Protein AF-A0ABD7CFL5-F1 (afdb_monomer)

Organism: Clostridium botulinum (NCBI:txid1491)

Secondary structure (DSSP, 8-state):
----EEEEEEES-GGGHHHHHHHHHHTTEEEEEEEEETTTTEEEEEEEE---EEE-HHHHTT-TTSEEEEE-SSSS-EEEEE---TTSPPEETTT-PBPPHHHHHHPEEEEPP-

Sequence (114 aa):
MLKKQIVEMVFDEAEEWQEIKEQYERLGYKIIDWNIDYNKKEFYFKSILTEDKKVSFEEAIQAYGKEVYCIWNDGESKTEYRIESPLHGIRDVEFKKDITPEEILNGEWYIKEE

Nearest PDB structures (foldseek):
  8uce-assembly1_B-2  TM=5.663E-01  e=1.607E+00  Palaeococcus pacificus DY20341
  8jkb-assembly1_E  TM=6.371E-01  e=2.806E+00  Mus musculus
  8vft-assembly1_v  TM=7.408E-01  e=8.094E+00  Oryctolagus cuniculus
  2dch-assembly1_X  TM=4.575E-01  e=4.635E+00  Thermoproteus

Structure (mmCIF, N/CA/C/O backbone):
data_AF-A0ABD7CFL5-F1
#
_entry.id   AF-A0ABD7CFL5-F1
#
loop_
_atom_site.group_PDB
_atom_site.id
_atom_site.type_symbol
_atom_site.label_atom_id
_atom_site.label_alt_id
_atom_site.label_comp_id
_atom_site.label_asym_id
_atom_site.label_entity_id
_atom_site.label_seq_id
_atom_site.pdbx_PDB_ins_code
_atom_site.Cartn_x
_atom_site.Cartn_y
_atom_site.Cartn_z
_atom_site.occupancy
_atom_site.B_iso_or_equiv
_atom_site.auth_seq_id
_atom_site.auth_comp_id
_atom_site.auth_asym_id
_atom_site.auth_atom_id
_atom_site.pdbx_PDB_model_num
ATOM 1 N N . MET A 1 1 ? -2.752 -13.863 -6.851 1.00 38.62 1 MET A N 1
ATOM 2 C CA . MET A 1 1 ? -4.090 -13.701 -6.243 1.00 38.62 1 MET A CA 1
ATOM 3 C C . MET A 1 1 ? -3.964 -12.621 -5.190 1.00 38.62 1 MET A C 1
ATOM 5 O O . MET A 1 1 ? -3.166 -12.805 -4.283 1.00 38.62 1 MET A O 1
ATOM 9 N N . LEU A 1 2 ? -4.680 -11.509 -5.353 1.00 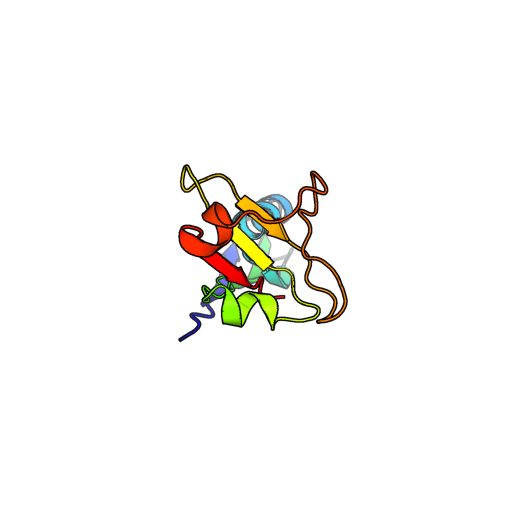49.94 2 LEU A N 1
ATOM 10 C CA . LEU A 1 2 ? -4.793 -10.456 -4.341 1.00 49.94 2 LEU A CA 1
ATOM 11 C C . LEU A 1 2 ? -5.413 -11.060 -3.074 1.00 49.94 2 LEU A C 1
ATOM 13 O O . LEU A 1 2 ? -6.461 -11.706 -3.165 1.00 49.94 2 LEU A O 1
ATOM 17 N N . LYS A 1 3 ? -4.787 -10.880 -1.910 1.00 58.03 3 LYS A N 1
ATOM 18 C CA . LYS A 1 3 ? -5.395 -11.251 -0.630 1.00 58.03 3 LYS A CA 1
ATOM 19 C C . LYS A 1 3 ? -6.074 -10.019 -0.050 1.00 58.03 3 LYS A C 1
ATOM 21 O O . LYS A 1 3 ? -5.480 -9.246 0.682 1.00 58.03 3 LYS A O 1
ATOM 26 N N . LYS A 1 4 ? -7.345 -9.833 -0.399 1.00 69.56 4 LYS A N 1
ATOM 27 C CA . LYS A 1 4 ? -8.208 -8.887 0.309 1.00 69.56 4 LYS A CA 1
ATOM 28 C C . LYS A 1 4 ? -8.536 -9.484 1.674 1.00 69.56 4 LYS A C 1
ATOM 30 O O . LYS A 1 4 ? -9.233 -10.499 1.733 1.00 69.56 4 LYS A O 1
ATOM 35 N N . GLN A 1 5 ? -8.053 -8.867 2.746 1.00 76.38 5 GLN A N 1
ATOM 36 C CA . GLN A 1 5 ? -8.434 -9.253 4.101 1.00 76.38 5 GLN A CA 1
ATOM 37 C C . GLN A 1 5 ? -9.520 -8.303 4.600 1.00 76.38 5 GLN A C 1
ATOM 39 O O . GLN A 1 5 ? -9.343 -7.089 4.590 1.00 76.38 5 GLN A O 1
ATOM 44 N N . ILE A 1 6 ? -10.658 -8.864 5.006 1.00 81.25 6 ILE A N 1
ATOM 45 C CA . ILE A 1 6 ? -11.717 -8.130 5.701 1.00 81.25 6 ILE A CA 1
ATOM 46 C C . ILE A 1 6 ? -11.611 -8.495 7.174 1.00 81.25 6 ILE A C 1
ATOM 48 O O . ILE A 1 6 ? -11.567 -9.680 7.510 1.00 81.25 6 ILE A O 1
ATOM 52 N N . VAL A 1 7 ? -11.566 -7.482 8.029 1.00 81.81 7 VAL A N 1
ATOM 53 C CA . VAL A 1 7 ? -11.523 -7.640 9.481 1.00 81.81 7 VAL A CA 1
ATOM 54 C C . VAL A 1 7 ? -12.766 -6.985 10.071 1.00 81.81 7 VAL A C 1
ATOM 56 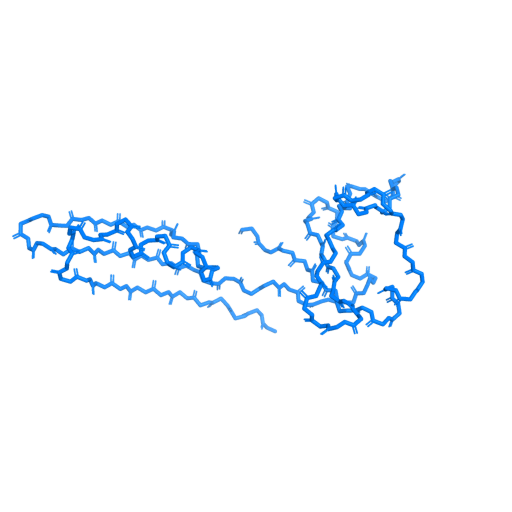O O . VAL A 1 7 ? -13.104 -5.860 9.714 1.00 81.81 7 VAL A O 1
ATOM 59 N N . GLU A 1 8 ? -13.458 -7.711 10.943 1.00 87.75 8 GLU A N 1
ATOM 60 C CA . GLU A 1 8 ? -14.595 -7.226 11.730 1.00 87.75 8 GLU A CA 1
ATOM 61 C C . GLU A 1 8 ? -14.242 -7.399 13.205 1.00 87.75 8 GLU A C 1
ATOM 63 O O . GLU A 1 8 ? -13.801 -8.477 13.611 1.00 87.75 8 GLU A O 1
ATOM 68 N N . MET A 1 9 ? -14.378 -6.332 13.991 1.00 84.88 9 MET A N 1
ATOM 69 C CA . MET A 1 9 ? -13.943 -6.302 15.387 1.00 84.88 9 MET A CA 1
ATOM 70 C C . MET A 1 9 ? -14.933 -5.558 16.278 1.00 84.88 9 MET A C 1
ATOM 72 O O . MET A 1 9 ? -15.621 -4.638 15.830 1.00 84.88 9 MET A O 1
ATOM 76 N N . VAL A 1 10 ? -14.964 -5.973 17.546 1.00 85.94 10 VAL A N 1
ATOM 77 C CA . VAL A 1 10 ? -15.753 -5.381 18.630 1.00 85.94 10 VAL A CA 1
ATOM 78 C C . VAL A 1 10 ? -14.817 -5.123 19.804 1.00 85.94 10 VAL A C 1
ATOM 80 O O . VAL A 1 10 ? -14.049 -6.013 20.171 1.00 85.94 10 VAL A O 1
ATOM 83 N N . PHE A 1 11 ? -14.874 -3.923 20.369 1.00 82.25 11 PHE A N 1
ATOM 84 C CA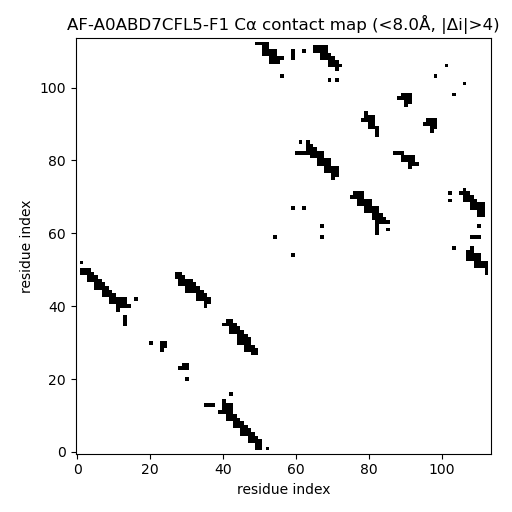 . PHE A 1 11 ? -14.079 -3.501 21.521 1.00 82.25 11 PHE A CA 1
ATOM 85 C C . PHE A 1 11 ? -15.013 -3.026 22.625 1.00 82.25 11 PHE A C 1
ATOM 87 O O . PHE A 1 11 ? -15.904 -2.227 22.350 1.00 82.25 11 PHE A O 1
ATOM 94 N N . ASP A 1 12 ? -14.761 -3.439 23.865 1.00 82.06 12 ASP A N 1
ATOM 95 C CA . ASP A 1 12 ? -15.567 -3.065 25.041 1.00 82.06 12 ASP A CA 1
ATOM 96 C C . ASP A 1 12 ? -15.164 -1.692 25.636 1.00 82.06 12 ASP A C 1
ATOM 98 O O . ASP A 1 12 ? -15.505 -1.354 26.771 1.00 82.06 12 ASP A O 1
ATOM 102 N N . GLU A 1 13 ? -14.423 -0.888 24.866 1.00 78.50 13 GLU A N 1
ATOM 103 C CA . GLU A 1 13 ? -13.825 0.391 25.267 1.00 78.50 13 GLU A CA 1
ATOM 104 C C . GLU A 1 13 ? -14.170 1.494 24.254 1.00 78.50 13 GLU A C 1
ATOM 106 O O . GLU A 1 13 ? -13.312 2.104 23.618 1.00 78.50 13 GLU A O 1
ATOM 111 N N . ALA A 1 14 ? -15.467 1.778 24.098 1.00 74.31 14 ALA A N 1
ATOM 112 C CA . ALA A 1 14 ? -15.957 2.812 23.182 1.00 74.31 14 ALA A CA 1
ATOM 113 C C . ALA A 1 14 ? -15.372 4.216 23.414 1.00 74.31 14 ALA A C 1
ATOM 115 O O . ALA A 1 14 ? -15.513 5.065 22.544 1.00 74.31 14 ALA A O 1
ATOM 116 N N . GLU A 1 15 ? -14.754 4.495 24.562 1.00 78.50 15 GLU A N 1
ATOM 117 C CA . GLU A 1 15 ? -14.128 5.791 24.854 1.00 78.50 15 GLU A CA 1
ATOM 118 C C . GLU A 1 15 ? -12.782 5.967 24.113 1.00 78.50 15 GLU A C 1
ATOM 120 O O . GLU A 1 15 ? -12.416 7.097 23.795 1.00 78.50 15 GLU A O 1
ATOM 125 N N . GLU A 1 16 ? -12.113 4.872 23.723 1.00 85.00 16 GLU A N 1
ATOM 126 C CA . GLU A 1 16 ? -10.812 4.867 23.022 1.00 85.00 16 GLU A CA 1
ATOM 127 C C . GLU A 1 16 ? -10.938 4.631 21.503 1.00 85.00 16 GLU A C 1
ATOM 129 O O . GLU A 1 16 ? -9.947 4.456 20.792 1.00 85.00 16 GLU A O 1
ATOM 134 N N . TRP A 1 17 ? -12.164 4.655 20.964 1.00 85.31 17 TRP A N 1
ATOM 135 C CA . TRP A 1 17 ? -12.440 4.297 19.566 1.00 85.31 17 TRP A CA 1
ATOM 136 C C . TRP A 1 17 ? -11.610 5.091 18.544 1.00 85.31 17 TRP A C 1
ATOM 138 O O . TRP A 1 17 ? -11.268 4.561 17.487 1.00 85.31 17 TRP A O 1
ATOM 148 N N . GLN A 1 18 ? -11.278 6.352 18.848 1.00 88.31 18 GLN A N 1
ATOM 149 C CA . GLN A 1 18 ? -10.469 7.213 17.979 1.00 88.31 18 GLN A CA 1
ATOM 150 C C . GLN A 1 18 ? -9.033 6.700 17.874 1.00 88.31 18 GLN A C 1
ATOM 152 O O . GLN A 1 18 ? -8.524 6.553 16.765 1.00 88.31 18 GLN A O 1
ATOM 157 N N . GLU A 1 19 ? -8.411 6.365 19.006 1.00 90.12 19 GLU A N 1
ATOM 158 C CA . GLU A 1 19 ? -7.047 5.834 19.032 1.00 90.12 19 GLU A CA 1
ATOM 159 C C . GLU A 1 19 ? -6.979 4.470 18.344 1.00 90.12 19 GLU A C 1
ATOM 161 O O . GLU A 1 19 ? -6.086 4.237 17.529 1.00 90.12 19 GLU A O 1
ATOM 166 N N . ILE A 1 20 ? -7.963 3.599 18.593 1.00 86.31 20 ILE A N 1
ATOM 167 C CA . ILE A 1 20 ? -8.070 2.293 17.928 1.00 86.31 20 ILE A CA 1
ATOM 168 C C . ILE A 1 20 ? -8.173 2.484 16.412 1.00 86.31 20 ILE A C 1
ATOM 170 O O . ILE A 1 20 ? -7.438 1.855 15.650 1.00 86.31 20 ILE A O 1
ATOM 174 N N . LYS A 1 21 ? -9.049 3.383 15.954 1.00 85.56 21 LYS A N 1
ATOM 175 C CA . LYS A 1 21 ? -9.230 3.655 14.527 1.00 85.56 21 LYS A CA 1
ATOM 176 C C . LYS A 1 21 ? -7.938 4.159 13.878 1.00 85.56 21 LYS A C 1
ATOM 178 O O . LYS A 1 21 ? -7.521 3.622 12.852 1.00 85.56 21 LYS A O 1
ATOM 183 N N . GLU A 1 22 ? -7.283 5.137 14.500 1.00 87.00 22 GLU A N 1
ATOM 184 C CA . GLU A 1 22 ? -6.020 5.690 14.010 1.00 87.00 22 GLU A CA 1
ATOM 185 C C . GLU A 1 22 ? -4.909 4.638 13.946 1.00 87.00 22 GLU A C 1
ATOM 187 O O . GLU A 1 22 ? -4.134 4.619 12.990 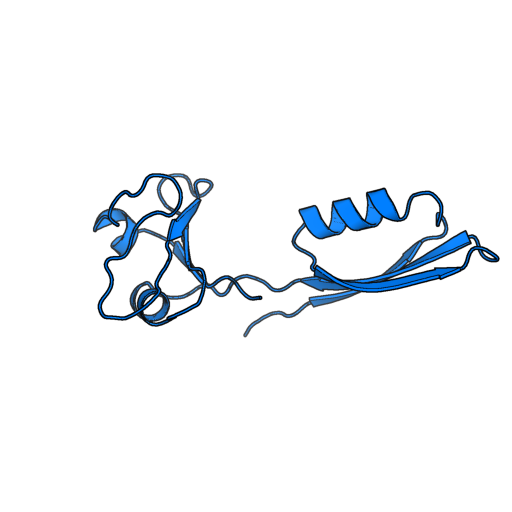1.00 87.00 22 GLU A O 1
ATOM 192 N N . GLN A 1 23 ? -4.817 3.747 14.937 1.00 86.50 23 GLN A N 1
ATOM 193 C CA . GLN A 1 23 ? -3.830 2.667 14.926 1.00 86.50 23 GLN A CA 1
ATOM 194 C C . GLN A 1 23 ? -4.026 1.733 13.726 1.00 86.50 23 GLN A C 1
ATOM 196 O O . GLN A 1 23 ? -3.053 1.405 13.048 1.00 86.50 23 GLN A O 1
ATOM 201 N N . TYR A 1 24 ? -5.264 1.337 13.420 1.00 85.69 24 TYR A N 1
ATOM 202 C CA . TYR A 1 24 ? -5.545 0.470 12.270 1.00 85.69 24 TYR A CA 1
ATOM 203 C C . TYR A 1 24 ? -5.271 1.164 10.933 1.00 85.69 24 TYR A C 1
ATOM 205 O O . TYR A 1 24 ? -4.673 0.554 10.045 1.00 85.69 24 TYR A O 1
ATOM 213 N N . GLU A 1 25 ? -5.627 2.441 10.801 1.00 83.19 25 GLU A N 1
ATOM 214 C CA . GLU A 1 25 ? -5.301 3.229 9.607 1.00 83.19 25 GLU A CA 1
ATOM 215 C C . GLU A 1 25 ? -3.779 3.362 9.417 1.00 83.19 25 GLU A C 1
ATOM 217 O O . GLU A 1 25 ? -3.285 3.194 8.301 1.00 83.19 25 GLU A O 1
ATOM 222 N N . ARG A 1 26 ? -3.003 3.534 10.500 1.00 79.62 26 ARG A N 1
ATOM 223 C CA . ARG A 1 26 ? -1.524 3.511 10.454 1.00 79.62 26 ARG A CA 1
ATOM 224 C C . ARG A 1 26 ? -0.950 2.154 10.036 1.00 79.62 26 ARG A C 1
ATOM 226 O O . ARG A 1 26 ? 0.132 2.113 9.459 1.00 79.62 26 ARG A O 1
ATOM 233 N N . LEU A 1 27 ? -1.658 1.058 10.307 1.00 81.19 27 LEU A N 1
ATOM 234 C CA . LEU A 1 27 ? -1.297 -0.292 9.860 1.00 81.19 27 LEU A CA 1
ATOM 235 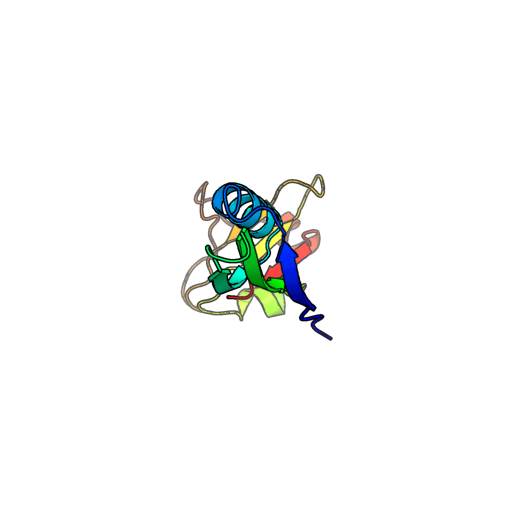C C . LEU A 1 27 ? -1.722 -0.581 8.406 1.00 81.19 27 LEU A C 1
ATOM 237 O O . LEU A 1 27 ? -1.542 -1.702 7.934 1.00 81.19 27 LEU A O 1
ATOM 241 N N . GLY A 1 28 ? -2.284 0.404 7.696 1.00 77.56 28 GLY A N 1
ATOM 242 C CA . GLY A 1 28 ? -2.720 0.274 6.303 1.00 77.56 28 GLY A CA 1
ATOM 243 C C . GLY A 1 28 ? -4.137 -0.278 6.134 1.00 77.56 28 GLY A C 1
ATOM 244 O O . GLY A 1 28 ? -4.568 -0.530 5.010 1.00 77.56 28 GLY A O 1
ATOM 245 N N . TYR A 1 29 ? -4.888 -0.462 7.223 1.00 85.25 29 TYR A N 1
ATOM 246 C CA . TYR A 1 29 ? -6.287 -0.863 7.129 1.00 85.25 29 TYR A CA 1
ATOM 247 C C . TYR A 1 29 ? -7.158 0.344 6.798 1.00 85.25 29 TYR A C 1
ATOM 249 O O . TYR A 1 29 ? -7.192 1.331 7.528 1.00 85.25 29 TYR A O 1
ATOM 257 N N . LYS A 1 30 ? -7.961 0.230 5.746 1.00 85.38 30 LYS A N 1
ATOM 258 C CA . LYS A 1 30 ? -8.999 1.207 5.431 1.00 85.38 30 LYS A CA 1
ATOM 259 C C . LYS A 1 30 ? -10.280 0.837 6.173 1.00 85.38 30 LYS A C 1
ATOM 261 O O . LYS A 1 30 ? -10.842 -0.238 5.960 1.00 85.38 30 LYS A O 1
ATOM 266 N N . ILE A 1 31 ? -10.755 1.717 7.050 1.00 87.50 31 ILE A N 1
ATOM 267 C CA . ILE A 1 31 ? -12.026 1.530 7.760 1.00 87.50 31 ILE A CA 1
ATOM 268 C C . ILE A 1 31 ? -13.176 1.811 6.790 1.00 87.50 31 ILE A C 1
ATOM 270 O O . ILE A 1 31 ? -13.249 2.894 6.211 1.00 87.50 31 ILE A O 1
ATOM 274 N N . ILE A 1 32 ? -14.064 0.836 6.593 1.00 90.25 32 ILE A N 1
ATOM 275 C CA . ILE A 1 32 ? -15.166 0.926 5.618 1.00 90.25 32 ILE A CA 1
ATOM 276 C C . ILE A 1 32 ? -16.543 1.035 6.269 1.00 90.25 32 ILE A C 1
ATOM 278 O O . ILE A 1 32 ? -17.475 1.500 5.621 1.00 90.25 32 ILE A O 1
ATOM 282 N N . ASP A 1 33 ? -16.669 0.619 7.526 1.00 91.75 33 ASP A N 1
ATOM 283 C CA . ASP A 1 33 ? -17.879 0.779 8.328 1.00 91.75 33 ASP A CA 1
ATOM 284 C C . ASP A 1 33 ? -17.504 0.804 9.812 1.00 91.75 33 ASP A C 1
ATOM 286 O O . ASP A 1 33 ? -16.523 0.168 10.212 1.00 91.75 33 ASP A O 1
ATOM 290 N N . TRP A 1 34 ? -18.247 1.552 10.621 1.00 91.50 34 TRP A N 1
ATOM 291 C CA . TRP A 1 34 ? -18.038 1.614 12.066 1.00 91.50 34 TRP A CA 1
ATOM 292 C C . TRP A 1 34 ? -19.269 2.152 12.800 1.00 91.50 34 TRP A C 1
ATOM 294 O O . TRP A 1 34 ? -20.054 2.928 12.256 1.00 91.50 34 TRP A O 1
ATOM 304 N N . ASN A 1 35 ? -19.426 1.746 14.059 1.00 91.69 35 ASN A N 1
ATOM 305 C CA . ASN A 1 35 ? -20.515 2.176 14.930 1.00 91.69 35 ASN A CA 1
ATOM 306 C C . ASN A 1 35 ? -20.088 2.145 16.406 1.00 91.69 35 ASN A C 1
ATOM 308 O O . ASN A 1 35 ? -19.240 1.345 16.794 1.00 91.69 35 ASN A O 1
ATOM 312 N N . ILE A 1 36 ? -20.710 2.983 17.234 1.00 89.94 36 ILE A N 1
ATOM 313 C CA . ILE A 1 36 ? -20.502 3.028 18.684 1.00 89.94 36 ILE A CA 1
ATOM 314 C C . ILE A 1 36 ? -21.844 2.795 19.384 1.00 89.94 36 ILE A C 1
ATOM 316 O O . ILE A 1 36 ? -22.793 3.560 19.195 1.00 89.94 36 ILE A O 1
ATOM 320 N N . ASP A 1 37 ? -21.921 1.771 20.231 1.00 89.19 37 ASP A N 1
ATOM 321 C CA . ASP A 1 37 ? -23.038 1.562 21.153 1.00 89.19 37 ASP A CA 1
ATOM 322 C C . ASP A 1 37 ? -22.660 2.098 22.538 1.00 89.19 37 ASP A C 1
ATOM 324 O O . ASP A 1 37 ? -22.049 1.407 23.352 1.00 89.19 37 ASP A O 1
ATOM 328 N N . TYR A 1 38 ? -23.052 3.338 22.832 1.00 84.12 38 TYR A N 1
ATOM 329 C CA . TYR A 1 38 ? -22.780 3.965 24.130 1.00 84.12 38 TYR A CA 1
ATOM 330 C C . TYR A 1 38 ? -23.515 3.308 25.308 1.00 84.12 38 TYR A C 1
ATOM 332 O O . TYR A 1 38 ? -23.070 3.458 26.445 1.00 84.12 38 TYR A O 1
ATOM 340 N N . ASN A 1 39 ? -24.613 2.578 25.072 1.00 88.31 39 ASN A N 1
ATOM 341 C CA . ASN A 1 39 ? -25.313 1.879 26.155 1.00 88.31 39 ASN A CA 1
ATOM 342 C C . ASN A 1 39 ? -24.515 0.662 26.621 1.00 88.31 39 ASN A C 1
ATOM 344 O O . ASN A 1 39 ? -24.492 0.359 27.813 1.00 88.31 39 ASN A O 1
ATOM 348 N N . LYS A 1 40 ? -23.866 -0.025 25.679 1.00 88.12 40 LYS A N 1
ATOM 349 C CA . LYS A 1 40 ? -22.997 -1.174 25.957 1.00 88.12 40 LYS A CA 1
ATOM 350 C C . LYS A 1 40 ? -21.530 -0.801 26.137 1.00 88.12 40 LYS A C 1
ATOM 352 O O . LYS A 1 40 ? -20.763 -1.629 26.603 1.00 88.12 40 LYS A O 1
ATOM 357 N N . LYS A 1 41 ? -21.168 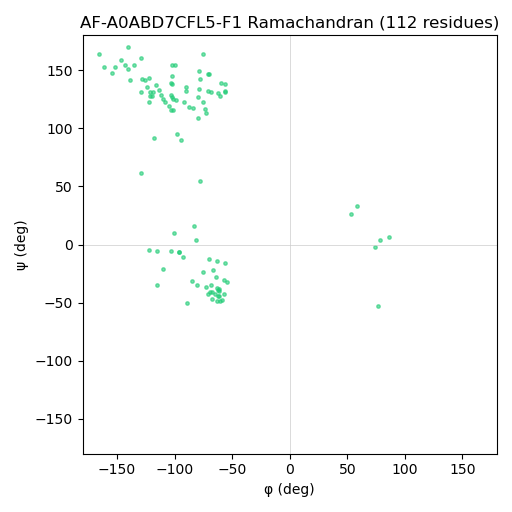0.444 25.812 1.00 87.62 41 LYS A N 1
ATOM 358 C CA . LYS A 1 41 ? -19.787 0.932 25.709 1.00 87.62 41 LYS A CA 1
ATOM 359 C C . LYS A 1 41 ? -18.950 0.154 24.691 1.00 87.62 41 LYS A C 1
ATOM 361 O O . LYS A 1 41 ? -17.742 0.032 24.850 1.00 87.62 41 LYS A O 1
ATOM 366 N N . GLU A 1 42 ? -19.582 -0.315 23.622 1.00 89.38 42 GLU A N 1
ATOM 367 C CA . GLU A 1 42 ? -18.925 -1.117 22.593 1.00 89.38 42 GLU A CA 1
ATOM 368 C C . GLU A 1 42 ? -18.633 -0.281 21.340 1.00 89.38 42 GLU A C 1
ATOM 370 O O . GLU A 1 42 ? -19.472 0.501 20.883 1.00 89.38 42 GLU A O 1
ATOM 375 N N . PHE A 1 43 ? -17.456 -0.478 20.754 1.00 87.06 43 PHE A N 1
ATOM 376 C CA . PHE A 1 43 ? -17.085 0.049 19.445 1.00 87.06 43 PHE A CA 1
ATOM 377 C C . PHE A 1 43 ? -16.948 -1.091 18.442 1.00 87.06 43 PHE A C 1
ATOM 379 O O . PHE A 1 43 ? -16.230 -2.062 18.670 1.00 87.06 43 PHE A O 1
ATOM 386 N N . TYR A 1 44 ? -17.627 -0.940 17.312 1.00 89.06 44 TYR A N 1
ATOM 387 C CA . TYR A 1 44 ? -17.626 -1.880 16.206 1.00 89.06 44 TYR A CA 1
ATOM 388 C C . TYR A 1 44 ? -16.950 -1.228 15.012 1.00 89.06 44 TYR A C 1
ATOM 390 O O . TYR A 1 44 ? -17.317 -0.113 14.633 1.00 89.06 44 TYR A O 1
ATOM 398 N N . PHE A 1 45 ? -16.037 -1.937 14.357 1.00 90.19 45 PHE A N 1
ATOM 399 C CA . PHE A 1 45 ? -15.588 -1.519 13.036 1.00 90.19 45 PHE A CA 1
ATOM 400 C C . PHE A 1 45 ? -15.333 -2.689 12.099 1.00 90.19 45 PHE A C 1
ATOM 402 O O . PHE A 1 45 ? -15.013 -3.811 12.499 1.00 90.19 45 PHE A O 1
ATOM 409 N N . LYS A 1 46 ? -15.463 -2.371 10.815 1.00 90.62 46 LYS A N 1
ATOM 410 C CA . LYS A 1 46 ? -15.112 -3.217 9.691 1.00 90.62 46 LYS A CA 1
ATOM 411 C C . LYS A 1 46 ? -14.046 -2.516 8.871 1.00 90.62 46 LYS A C 1
ATOM 413 O O . LYS A 1 46 ? -14.221 -1.369 8.450 1.00 90.62 46 LYS A O 1
ATOM 418 N N . SER A 1 47 ? -12.954 -3.215 8.614 1.00 85.81 47 SER A N 1
ATOM 419 C CA . SER A 1 47 ? -11.848 -2.700 7.822 1.00 85.81 47 SER A CA 1
ATOM 420 C C . SER A 1 47 ? -11.444 -3.659 6.715 1.00 85.81 47 SER A C 1
ATOM 422 O O . SER A 1 47 ? -11.771 -4.851 6.716 1.00 85.81 47 SER A O 1
ATOM 424 N N . ILE A 1 48 ? -10.756 -3.102 5.731 1.00 86.44 48 ILE A N 1
ATOM 425 C CA . ILE A 1 48 ? -10.145 -3.832 4.636 1.00 86.44 48 ILE A CA 1
ATOM 426 C C . ILE A 1 48 ? -8.649 -3.538 4.636 1.00 86.44 48 ILE A C 1
ATOM 428 O O . ILE A 1 48 ? -8.244 -2.381 4.700 1.00 86.44 48 ILE A O 1
ATOM 432 N N . LEU A 1 49 ? -7.840 -4.588 4.551 1.00 80.75 49 LEU A N 1
ATOM 433 C CA . LEU A 1 49 ? -6.440 -4.478 4.167 1.00 80.75 49 LEU A CA 1
ATOM 434 C C . LEU A 1 49 ? -6.337 -4.903 2.706 1.00 80.75 49 LEU A C 1
ATOM 436 O O . LEU A 1 49 ? -6.662 -6.044 2.347 1.00 80.75 49 LEU A O 1
ATOM 440 N N . THR A 1 50 ? -5.944 -3.958 1.863 1.00 72.44 50 THR A N 1
ATOM 441 C CA . THR A 1 50 ? -5.557 -4.206 0.478 1.00 72.44 50 THR A CA 1
ATOM 442 C C . THR A 1 50 ? -4.047 -4.147 0.412 1.00 72.44 50 THR A C 1
ATOM 444 O O . THR A 1 50 ? -3.450 -3.115 0.692 1.00 72.44 50 THR A O 1
ATOM 447 N N . GLU A 1 51 ? -3.429 -5.275 0.082 1.00 76.75 51 GLU A N 1
ATOM 448 C CA . GLU A 1 51 ? -2.008 -5.285 -0.242 1.00 76.75 51 GLU A CA 1
ATOM 449 C C . GLU A 1 51 ? -1.805 -4.599 -1.595 1.00 76.75 51 GLU A C 1
ATOM 451 O O . GLU A 1 51 ? -2.496 -4.930 -2.566 1.00 76.75 51 GLU A O 1
ATOM 456 N N . ASP A 1 52 ? -0.844 -3.677 -1.652 1.00 85.62 52 ASP A N 1
ATOM 457 C CA . ASP A 1 52 ? -0.401 -3.074 -2.905 1.00 85.62 52 ASP A CA 1
ATOM 458 C C . ASP A 1 52 ? 0.041 -4.169 -3.879 1.00 85.62 52 ASP A C 1
ATOM 460 O O . ASP A 1 52 ? 0.701 -5.157 -3.521 1.00 85.62 52 ASP A O 1
ATOM 464 N N . LYS A 1 53 ? -0.336 -4.020 -5.146 1.00 86.31 53 LYS A N 1
ATOM 465 C CA . LYS A 1 53 ? -0.097 -5.063 -6.136 1.00 86.31 53 LYS A CA 1
ATOM 466 C C . LYS A 1 53 ? 1.349 -4.994 -6.612 1.00 86.31 53 LYS A C 1
ATOM 468 O O . LYS A 1 53 ? 1.694 -4.107 -7.390 1.00 86.31 53 LYS A O 1
ATOM 473 N N . LYS A 1 54 ? 2.166 -5.979 -6.223 1.00 90.19 54 LYS A N 1
ATOM 474 C CA . LYS A 1 54 ? 3.494 -6.198 -6.820 1.00 90.19 54 LYS A CA 1
ATOM 475 C C . LYS A 1 54 ? 3.357 -6.524 -8.311 1.00 90.19 54 LYS A C 1
ATOM 477 O O . LYS A 1 54 ? 2.574 -7.405 -8.679 1.00 90.19 54 LYS A O 1
ATOM 482 N N . VAL A 1 55 ? 4.119 -5.830 -9.147 1.00 91.38 55 VAL A N 1
ATOM 483 C CA . VAL A 1 55 ? 4.075 -5.911 -10.616 1.00 91.38 55 VAL A CA 1
ATOM 484 C C . VAL A 1 55 ? 5.481 -5.851 -11.217 1.00 91.38 55 VAL A C 1
ATOM 486 O O . VAL A 1 55 ? 6.450 -5.567 -10.512 1.00 91.38 55 VAL A O 1
ATOM 489 N N . SER A 1 56 ? 5.609 -6.127 -12.517 1.00 93.19 56 SER A N 1
ATOM 490 C CA . SER A 1 56 ? 6.825 -5.760 -13.257 1.00 93.19 56 SER A CA 1
ATOM 491 C C . SER A 1 56 ? 6.857 -4.256 -13.558 1.00 93.19 56 SER A C 1
ATOM 493 O O . SER A 1 56 ? 5.825 -3.582 -13.511 1.00 93.19 56 SER A O 1
ATOM 495 N N . PHE A 1 57 ? 8.026 -3.719 -13.916 1.00 91.44 57 PHE A N 1
ATOM 496 C CA . PHE A 1 57 ? 8.128 -2.332 -14.374 1.00 91.44 57 PHE A CA 1
ATOM 497 C C . PHE A 1 57 ? 7.229 -2.064 -15.593 1.00 91.44 57 PHE A C 1
ATOM 499 O O . PHE A 1 57 ? 6.536 -1.050 -15.636 1.00 91.44 57 PHE A O 1
ATOM 506 N N . GLU A 1 58 ? 7.188 -2.980 -16.566 1.00 92.94 58 GLU A N 1
ATOM 507 C CA . GLU A 1 58 ? 6.369 -2.846 -17.778 1.00 92.94 58 GLU A CA 1
ATOM 508 C C . GLU A 1 58 ? 4.874 -2.756 -17.466 1.00 92.94 58 GLU A C 1
ATOM 510 O O . GLU A 1 58 ? 4.154 -1.994 -18.110 1.00 92.94 58 GLU A O 1
ATOM 515 N N . GLU A 1 59 ? 4.408 -3.524 -16.482 1.00 92.38 59 GLU A N 1
ATOM 516 C CA . GLU A 1 59 ? 3.037 -3.438 -15.982 1.00 92.38 59 GLU A CA 1
ATOM 517 C C . GLU A 1 59 ? 2.804 -2.120 -15.229 1.00 92.38 59 GLU A C 1
ATOM 519 O O . GLU A 1 59 ? 1.765 -1.482 -15.406 1.00 92.38 59 GLU A O 1
ATOM 524 N N . ALA A 1 60 ? 3.778 -1.682 -14.427 1.00 90.44 60 ALA A N 1
ATOM 525 C CA . ALA A 1 60 ? 3.693 -0.457 -13.640 1.00 90.44 60 ALA A CA 1
ATOM 526 C C . ALA A 1 60 ? 3.554 0.794 -14.529 1.00 90.44 60 ALA A C 1
ATOM 528 O O . ALA A 1 60 ? 2.677 1.622 -14.294 1.00 90.44 60 ALA A O 1
ATOM 529 N N . ILE A 1 61 ? 4.336 0.905 -15.611 1.00 90.25 61 ILE A N 1
ATOM 530 C CA . ILE A 1 61 ? 4.280 2.059 -16.533 1.00 90.25 61 ILE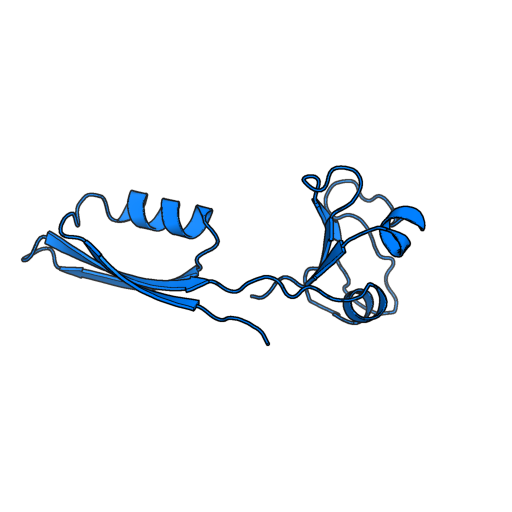 A CA 1
ATOM 531 C C . ILE A 1 61 ? 3.012 2.139 -17.385 1.00 90.25 61 ILE A C 1
ATOM 533 O O . ILE A 1 61 ? 2.762 3.157 -18.034 1.00 90.25 61 ILE A O 1
ATOM 537 N N . GLN A 1 62 ? 2.221 1.069 -17.403 1.00 91.06 62 GLN A N 1
ATOM 538 C CA . GLN A 1 62 ? 0.934 1.013 -18.091 1.00 91.06 62 GLN A CA 1
ATOM 539 C C . GLN A 1 62 ? -0.241 1.307 -17.148 1.00 91.06 62 GLN A C 1
ATOM 541 O O . GLN A 1 62 ? -1.373 1.446 -17.615 1.00 91.06 62 GLN A O 1
ATOM 546 N N . ALA A 1 63 ? 0.003 1.434 -15.837 1.00 86.94 63 ALA A N 1
ATOM 547 C CA . ALA A 1 63 ? -1.008 1.701 -14.816 1.00 86.94 63 ALA A CA 1
ATOM 548 C C . ALA A 1 63 ? -1.430 3.184 -14.793 1.00 86.94 63 ALA A C 1
ATOM 550 O O . ALA A 1 63 ? -1.359 3.861 -13.768 1.00 86.94 63 ALA A O 1
ATOM 551 N N . TYR A 1 64 ? -1.852 3.708 -15.946 1.00 85.56 64 TYR A N 1
ATOM 552 C CA . TYR A 1 64 ? -2.206 5.117 -16.103 1.00 85.56 64 TYR A CA 1
ATOM 553 C C . TYR A 1 64 ? -3.285 5.545 -15.108 1.00 85.56 64 TYR A C 1
ATOM 555 O O . TYR A 1 64 ? -4.324 4.897 -14.973 1.00 85.56 64 TYR A O 1
ATOM 563 N N . GLY A 1 65 ? -3.037 6.667 -14.433 1.00 79.19 65 GLY A N 1
ATOM 564 C CA . GLY A 1 65 ? -3.950 7.217 -13.432 1.00 79.19 65 GLY A CA 1
ATOM 565 C C . GLY A 1 65 ? -3.900 6.512 -12.074 1.00 79.19 65 GLY A C 1
ATOM 566 O O . GLY A 1 65 ? -4.675 6.881 -11.196 1.00 79.19 65 GLY A O 1
ATOM 567 N N . LYS A 1 66 ? -3.004 5.537 -11.881 1.00 82.75 66 LYS A N 1
ATOM 568 C CA . LYS A 1 66 ? -2.716 4.931 -10.577 1.00 82.75 66 LYS A CA 1
ATOM 569 C C . LYS A 1 66 ? -1.413 5.475 -9.996 1.00 82.75 66 LYS A C 1
ATOM 571 O O . LYS A 1 66 ? -0.526 5.927 -10.722 1.00 82.75 66 LYS A O 1
ATOM 576 N N . GLU A 1 67 ? -1.313 5.438 -8.671 1.00 85.19 67 GLU A N 1
ATOM 577 C CA . GLU A 1 67 ? -0.050 5.680 -7.976 1.00 85.19 67 GLU A CA 1
ATOM 578 C C . GLU A 1 67 ? 0.815 4.421 -8.030 1.00 85.19 67 GLU A C 1
ATOM 580 O O . GLU A 1 67 ? 0.341 3.308 -7.785 1.00 85.19 67 GLU A O 1
ATOM 585 N N . VAL A 1 68 ? 2.089 4.610 -8.361 1.00 88.81 68 VAL A N 1
ATOM 586 C CA . VAL A 1 68 ? 3.078 3.543 -8.485 1.00 88.81 68 VAL A CA 1
ATOM 587 C C . VAL A 1 68 ? 4.259 3.893 -7.596 1.00 88.81 68 VAL A C 1
ATOM 589 O O . VAL A 1 68 ? 4.661 5.052 -7.524 1.00 88.81 68 VAL A O 1
ATOM 592 N N . TYR A 1 69 ? 4.852 2.909 -6.936 1.00 90.06 69 TYR A N 1
ATOM 593 C CA . TYR A 1 69 ? 6.101 3.125 -6.216 1.00 90.06 69 TYR A CA 1
ATOM 594 C C . TYR A 1 69 ? 7.097 1.999 -6.468 1.00 90.06 69 TYR A C 1
ATOM 596 O O . TYR A 1 69 ? 6.734 0.867 -6.804 1.00 90.06 69 TYR A O 1
ATOM 604 N N . CYS A 1 70 ? 8.367 2.351 -6.316 1.00 90.19 70 CYS A N 1
ATOM 605 C CA . CYS A 1 70 ? 9.507 1.460 -6.421 1.00 90.19 70 CYS A CA 1
ATOM 606 C C . CYS A 1 70 ? 10.209 1.379 -5.065 1.00 90.19 70 CYS A C 1
ATOM 608 O O . CYS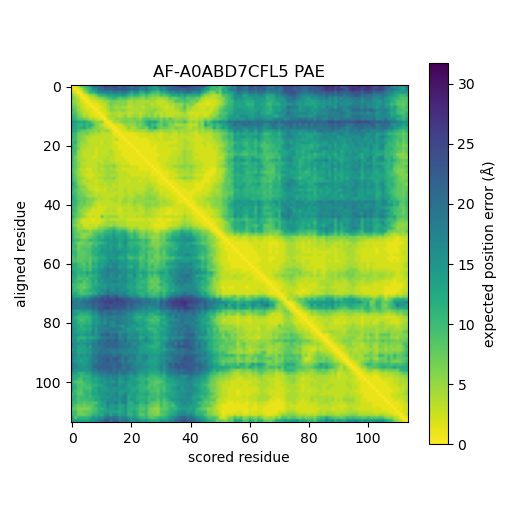 A 1 70 ? 10.394 2.402 -4.407 1.00 90.19 70 CYS A O 1
ATOM 610 N N . ILE A 1 71 ? 10.610 0.180 -4.653 1.00 87.69 71 ILE A N 1
ATOM 611 C CA . ILE A 1 71 ? 11.503 -0.031 -3.508 1.00 87.69 71 ILE A CA 1
ATOM 612 C C . ILE A 1 71 ? 12.863 -0.470 -4.048 1.00 87.69 71 ILE A C 1
ATOM 614 O O . ILE A 1 71 ? 12.942 -1.473 -4.762 1.00 87.69 71 ILE A O 1
ATOM 618 N N . TRP A 1 72 ? 13.930 0.265 -3.723 1.00 84.00 72 TRP A N 1
ATOM 619 C CA . TRP A 1 72 ? 15.284 -0.007 -4.220 1.00 84.00 72 TRP A CA 1
ATOM 620 C C . TRP A 1 72 ? 16.371 0.342 -3.181 1.00 84.00 72 TRP A C 1
ATOM 622 O O . TRP A 1 72 ? 16.159 1.154 -2.287 1.00 84.00 72 TRP A O 1
ATOM 632 N N . ASN A 1 73 ? 17.558 -0.260 -3.344 1.00 69.06 73 ASN A N 1
ATOM 633 C CA . ASN A 1 73 ? 18.821 -0.014 -2.627 1.00 69.06 73 ASN A CA 1
ATOM 634 C C . ASN A 1 73 ? 18.936 -0.591 -1.200 1.00 69.06 73 ASN A C 1
ATOM 636 O O . ASN A 1 73 ? 19.877 -1.331 -0.922 1.00 69.06 73 ASN A O 1
ATOM 640 N N . ASP A 1 74 ? 17.988 -0.308 -0.311 1.00 67.81 74 ASP A N 1
ATOM 641 C CA . ASP A 1 74 ? 18.013 -0.748 1.099 1.00 67.81 74 ASP A CA 1
ATOM 642 C C . ASP A 1 74 ? 16.778 -1.576 1.507 1.00 67.81 74 ASP A C 1
ATOM 644 O O . ASP A 1 74 ? 16.727 -2.107 2.613 1.00 67.81 74 ASP A O 1
ATOM 648 N N . GLY A 1 75 ? 15.797 -1.723 0.608 1.00 62.78 75 GLY A N 1
ATOM 649 C CA . GLY A 1 75 ? 14.540 -2.429 0.876 1.00 62.78 75 GLY A CA 1
ATOM 650 C C . GLY A 1 75 ? 13.561 -1.662 1.775 1.00 62.78 75 GLY A C 1
ATOM 651 O O . GLY A 1 75 ? 12.451 -2.145 2.000 1.00 62.78 75 GLY A O 1
ATOM 652 N N . GLU A 1 76 ? 13.939 -0.477 2.257 1.00 63.84 76 GLU A N 1
ATOM 653 C CA . GLU A 1 76 ? 13.142 0.364 3.159 1.00 63.84 76 GLU A CA 1
ATOM 654 C C . GLU A 1 76 ? 12.738 1.687 2.491 1.00 63.84 76 GLU A C 1
ATOM 656 O O . GLU A 1 76 ? 11.621 2.173 2.687 1.00 63.84 76 GLU A O 1
ATOM 661 N N . SER A 1 77 ? 13.611 2.237 1.648 1.00 70.62 77 SER A N 1
ATOM 662 C CA . SER A 1 77 ? 13.399 3.455 0.880 1.00 70.62 77 SER A CA 1
ATOM 663 C C . SER A 1 77 ? 12.429 3.201 -0.273 1.00 70.62 77 SER A C 1
ATOM 665 O O . SER A 1 77 ? 12.695 2.422 -1.194 1.00 70.62 77 SER A O 1
ATOM 667 N N . LYS A 1 78 ? 11.282 3.885 -0.218 1.00 80.62 78 LYS A N 1
ATOM 668 C CA . LYS A 1 78 ? 10.257 3.879 -1.265 1.00 80.62 78 LYS A CA 1
ATOM 669 C C . LYS A 1 78 ? 10.350 5.164 -2.076 1.00 80.62 78 LYS A C 1
ATOM 671 O O . LYS A 1 78 ? 10.272 6.251 -1.511 1.00 80.62 78 LYS A O 1
ATOM 676 N N . THR A 1 79 ? 10.450 5.039 -3.392 1.00 85.12 79 THR A N 1
ATOM 677 C CA . THR A 1 79 ? 10.333 6.166 -4.319 1.00 85.12 79 THR A CA 1
ATOM 678 C C . THR A 1 79 ? 8.978 6.111 -5.002 1.00 85.12 79 THR A C 1
ATOM 680 O O . THR A 1 79 ? 8.653 5.139 -5.687 1.00 85.12 79 THR A O 1
ATOM 683 N N . GLU A 1 80 ? 8.172 7.151 -4.807 1.00 86.12 80 GLU A N 1
ATOM 684 C CA . GLU A 1 80 ? 6.849 7.255 -5.414 1.00 86.12 80 GLU A CA 1
ATOM 685 C C . GLU A 1 80 ? 6.929 7.947 -6.774 1.00 86.12 80 GLU A C 1
ATOM 687 O O . GLU A 1 80 ? 7.525 9.017 -6.922 1.00 86.12 80 GLU A O 1
ATOM 692 N N . TYR A 1 81 ? 6.286 7.346 -7.769 1.00 85.38 81 TYR A N 1
ATOM 693 C CA . TYR A 1 81 ? 6.199 7.857 -9.127 1.00 85.38 81 TYR A CA 1
ATOM 694 C C . TYR A 1 81 ? 4.739 8.042 -9.528 1.00 85.38 81 TYR A C 1
ATOM 696 O O . TYR A 1 81 ? 3.867 7.223 -9.225 1.00 85.38 81 TYR A O 1
ATOM 704 N N . ARG A 1 82 ? 4.473 9.100 -10.296 1.00 81.12 82 ARG A N 1
ATOM 705 C CA . ARG A 1 82 ? 3.147 9.330 -10.872 1.00 81.12 82 ARG A CA 1
ATOM 706 C C . ARG A 1 82 ? 3.163 9.128 -12.376 1.00 81.12 82 ARG A C 1
ATOM 708 O O . ARG A 1 82 ? 3.935 9.771 -13.086 1.00 81.12 82 ARG A O 1
ATOM 715 N N . ILE A 1 83 ? 2.283 8.253 -12.857 1.00 81.19 83 ILE A N 1
ATOM 716 C CA . ILE A 1 83 ? 2.189 7.896 -14.274 1.00 81.19 83 ILE A CA 1
ATOM 717 C C . ILE A 1 83 ? 0.810 8.304 -14.787 1.00 81.19 83 ILE A C 1
ATOM 719 O O . ILE A 1 83 ? -0.177 7.580 -14.683 1.00 81.19 83 ILE A O 1
ATOM 723 N N . GLU A 1 84 ? 0.732 9.522 -15.318 1.00 78.81 84 GLU A N 1
ATOM 724 C CA . GLU A 1 84 ? -0.546 10.122 -15.719 1.00 78.81 84 GLU A CA 1
ATOM 725 C C . GLU A 1 84 ? -0.970 9.713 -17.136 1.00 78.81 84 GLU A C 1
ATOM 727 O O . GLU A 1 84 ? -2.159 9.614 -17.428 1.00 78.81 84 GLU A O 1
ATOM 732 N N . SER A 1 85 ? -0.013 9.473 -18.039 1.00 80.00 85 SER A N 1
ATOM 733 C CA . SER A 1 85 ? -0.300 9.104 -19.430 1.00 80.00 85 SER A CA 1
ATOM 734 C C . SER A 1 85 ? 0.949 8.554 -20.138 1.00 80.00 85 SER A C 1
ATOM 736 O O . SER A 1 85 ? 2.054 8.912 -19.726 1.00 80.00 85 SER A O 1
ATOM 738 N N . PRO A 1 86 ? 0.813 7.867 -21.289 1.00 82.88 86 PRO A N 1
ATOM 739 C CA . PRO A 1 86 ? 1.952 7.449 -22.119 1.00 82.88 86 PRO A CA 1
ATOM 740 C C . PRO A 1 86 ? 2.780 8.606 -22.707 1.00 82.88 86 PRO A C 1
ATOM 742 O O . PRO A 1 86 ? 3.867 8.376 -23.226 1.00 82.88 86 PRO A O 1
ATOM 745 N N . LEU A 1 87 ? 2.263 9.839 -22.679 1.00 82.50 87 LEU A N 1
ATOM 746 C CA . LEU A 1 87 ? 2.914 11.025 -23.244 1.00 82.50 87 LEU A CA 1
ATOM 747 C C . LEU A 1 87 ? 3.699 11.843 -22.205 1.00 82.50 87 LEU A C 1
ATOM 749 O O . LEU A 1 87 ? 4.371 12.804 -22.575 1.00 82.50 87 LEU A O 1
ATOM 753 N N . HIS A 1 88 ? 3.602 11.491 -20.919 1.00 77.50 88 HIS A N 1
ATOM 754 C CA . HIS A 1 88 ? 4.262 12.206 -19.826 1.00 77.50 88 HIS A CA 1
ATOM 755 C C . HIS A 1 88 ? 5.511 11.445 -19.364 1.00 77.50 88 HIS A C 1
ATOM 757 O O . HIS A 1 88 ? 5.541 10.217 -19.370 1.00 77.50 88 HIS A O 1
ATOM 763 N N . GLY A 1 89 ? 6.547 12.184 -18.960 1.00 75.88 89 GLY A N 1
ATOM 764 C CA . GLY A 1 89 ? 7.726 11.596 -18.324 1.00 75.88 89 GLY A CA 1
ATOM 765 C C . GLY A 1 89 ? 7.402 11.084 -16.920 1.00 75.88 89 GLY A C 1
ATOM 766 O O . GLY A 1 89 ? 6.582 11.676 -16.220 1.00 75.88 89 GLY A O 1
ATOM 767 N N . ILE A 1 90 ? 8.065 10.005 -16.510 1.00 80.38 90 ILE A N 1
ATOM 768 C CA . ILE A 1 90 ? 7.933 9.433 -15.167 1.00 80.38 90 ILE A CA 1
ATOM 769 C C . ILE A 1 90 ? 8.870 10.198 -14.238 1.00 80.38 90 ILE A C 1
ATOM 771 O O . ILE A 1 90 ? 10.085 10.195 -14.442 1.00 80.38 90 ILE A O 1
ATOM 775 N N . ARG A 1 91 ? 8.302 10.863 -13.231 1.00 76.81 91 ARG A N 1
ATOM 776 C CA . ARG A 1 91 ? 9.061 11.641 -12.251 1.00 76.81 91 ARG A CA 1
ATOM 777 C C . ARG A 1 91 ? 8.684 11.247 -10.841 1.00 76.81 91 ARG A C 1
ATOM 779 O O . ARG A 1 91 ? 7.515 10.983 -10.556 1.00 76.81 91 ARG A O 1
ATOM 786 N N . ASP A 1 92 ? 9.703 11.237 -9.998 1.00 77.88 92 ASP A N 1
ATOM 787 C CA . ASP A 1 92 ? 9.574 11.166 -8.552 1.00 77.88 92 ASP A CA 1
ATOM 788 C C . ASP A 1 92 ? 8.683 12.322 -8.058 1.00 77.88 92 ASP A C 1
ATOM 790 O O . ASP A 1 92 ? 8.851 13.477 -8.480 1.00 77.88 92 ASP A O 1
ATOM 794 N N . VAL A 1 93 ? 7.717 12.002 -7.196 1.00 77.69 93 VAL A N 1
ATOM 795 C CA . VAL A 1 93 ? 6.734 12.954 -6.654 1.00 77.69 93 VAL A CA 1
ATOM 796 C C . VAL A 1 93 ? 7.371 13.975 -5.702 1.00 77.69 93 VAL A C 1
ATOM 798 O O . VAL A 1 93 ? 6.966 15.141 -5.693 1.00 77.69 93 VAL A O 1
ATOM 801 N N . GLU A 1 94 ? 8.376 13.570 -4.933 1.00 75.44 94 GLU A N 1
ATOM 802 C CA . GLU A 1 94 ? 9.017 14.359 -3.881 1.00 75.44 94 GLU A CA 1
ATOM 803 C C . GLU A 1 94 ? 10.188 15.190 -4.426 1.00 75.44 94 GLU A C 1
ATOM 805 O O . GLU A 1 94 ? 10.244 16.410 -4.241 1.00 75.44 94 GLU A O 1
ATOM 810 N N . PHE A 1 95 ? 11.096 14.560 -5.171 1.00 71.12 95 PHE A N 1
ATOM 811 C CA . PHE A 1 95 ? 12.355 15.182 -5.593 1.00 71.12 95 PHE A CA 1
ATOM 812 C C . PHE A 1 95 ? 12.360 15.648 -7.050 1.00 71.12 95 PHE A C 1
ATOM 814 O O . PHE A 1 95 ? 13.324 16.284 -7.485 1.00 71.12 95 PHE A O 1
ATOM 821 N N . LYS A 1 96 ? 11.298 15.357 -7.821 1.00 71.56 96 LYS A N 1
ATOM 822 C CA . LYS A 1 96 ? 11.208 15.635 -9.272 1.00 71.56 96 LYS A CA 1
ATOM 823 C C . LYS A 1 96 ? 12.389 15.074 -10.070 1.00 71.56 96 LYS A C 1
ATOM 825 O O . LYS A 1 96 ? 12.732 15.603 -11.129 1.00 71.56 96 LYS A O 1
ATOM 830 N N . LYS A 1 97 ? 13.017 14.023 -9.548 1.00 78.50 97 LYS A N 1
ATOM 831 C CA . LYS A 1 97 ? 14.088 13.283 -10.202 1.00 78.50 97 LYS A CA 1
ATOM 832 C C . LYS A 1 97 ? 13.476 12.358 -11.253 1.00 78.50 97 LYS A C 1
ATOM 834 O O . LYS A 1 97 ? 12.396 11.799 -11.050 1.00 78.50 97 LYS A O 1
ATOM 839 N N . ASP A 1 98 ? 14.167 12.212 -12.376 1.00 82.56 98 ASP A N 1
ATOM 840 C CA . ASP A 1 98 ? 13.815 11.199 -13.363 1.00 82.56 98 ASP A CA 1
ATOM 841 C C . ASP A 1 98 ? 14.159 9.802 -12.823 1.00 82.56 98 ASP A C 1
ATOM 843 O O . ASP A 1 98 ? 15.142 9.616 -12.100 1.00 82.56 98 ASP A O 1
ATOM 847 N N . ILE A 1 99 ? 13.353 8.817 -13.206 1.00 86.25 99 ILE A N 1
ATOM 848 C CA . ILE A 1 99 ? 13.638 7.404 -12.954 1.00 86.25 99 ILE A CA 1
ATOM 849 C C . ILE A 1 99 ? 14.966 6.984 -13.607 1.00 86.25 99 ILE A C 1
ATOM 851 O O . ILE A 1 99 ? 15.272 7.356 -14.744 1.00 86.25 99 ILE A O 1
ATOM 855 N N . THR A 1 100 ? 15.762 6.188 -12.903 1.00 86.31 100 THR A N 1
ATOM 856 C CA . THR A 1 100 ? 17.058 5.693 -13.378 1.00 86.31 100 THR A CA 1
ATOM 857 C C . THR A 1 100 ? 16.965 4.258 -13.912 1.00 86.31 100 THR A C 1
ATOM 859 O O . THR A 1 100 ? 16.121 3.480 -13.466 1.00 86.31 100 THR A O 1
ATOM 862 N N . PRO A 1 101 ? 17.864 3.845 -14.829 1.00 89.69 101 PRO A N 1
ATOM 863 C CA . PRO A 1 101 ? 17.933 2.454 -15.279 1.00 89.69 101 PRO A CA 1
ATOM 864 C C . PRO A 1 101 ? 18.146 1.446 -14.145 1.00 89.69 101 PRO A C 1
ATOM 866 O O . PRO A 1 101 ? 17.686 0.315 -14.239 1.00 89.69 101 PRO A O 1
ATOM 869 N N . GLU A 1 102 ? 18.836 1.841 -13.076 1.00 87.56 102 GLU A N 1
ATOM 870 C CA . GLU A 1 102 ? 19.097 0.959 -11.939 1.00 87.56 102 GLU A CA 1
ATOM 871 C C . GLU A 1 102 ? 17.827 0.683 -11.125 1.00 87.56 102 GLU A C 1
ATOM 873 O O . GLU A 1 102 ? 17.556 -0.473 -10.807 1.00 87.56 102 GLU A O 1
ATOM 878 N N . GLU A 1 103 ? 17.004 1.708 -10.882 1.00 87.69 103 GLU A N 1
ATOM 879 C CA . GLU A 1 103 ? 15.676 1.562 -10.265 1.00 87.69 103 GLU A CA 1
ATOM 880 C C . GLU A 1 103 ? 14.742 0.714 -11.148 1.00 87.69 103 GLU A C 1
ATOM 882 O O . GLU A 1 103 ? 13.987 -0.110 -10.639 1.00 87.69 103 GLU A O 1
ATOM 887 N N . ILE A 1 104 ? 14.815 0.861 -12.477 1.00 90.19 104 ILE A N 1
ATOM 888 C CA . ILE A 1 104 ? 14.028 0.045 -13.419 1.00 90.19 104 ILE A CA 1
ATOM 889 C C . ILE A 1 104 ? 14.409 -1.436 -13.320 1.00 90.19 104 ILE A C 1
ATOM 891 O O . ILE A 1 104 ? 13.532 -2.293 -13.251 1.00 90.19 104 ILE A O 1
ATOM 895 N N . LEU A 1 105 ? 15.709 -1.736 -13.340 1.00 89.62 105 LEU A N 1
ATOM 896 C CA . LEU A 1 105 ? 16.211 -3.107 -13.440 1.00 89.62 105 LEU A CA 1
ATOM 897 C C . LEU A 1 105 ? 16.200 -3.854 -12.104 1.00 89.62 105 LEU A C 1
ATOM 899 O O . LEU A 1 105 ? 15.980 -5.064 -12.093 1.00 89.62 105 LEU A O 1
ATOM 903 N N . ASN A 1 106 ? 16.464 -3.152 -11.000 1.00 89.12 106 ASN A N 1
ATOM 904 C CA . ASN A 1 106 ? 16.688 -3.762 -9.687 1.00 89.12 106 ASN A CA 1
ATOM 905 C C . ASN A 1 106 ? 15.617 -3.396 -8.652 1.00 89.12 106 ASN A C 1
ATOM 907 O O . ASN A 1 106 ? 15.668 -3.891 -7.527 1.00 89.12 106 ASN A O 1
ATOM 911 N N . GLY A 1 107 ? 14.689 -2.507 -8.998 1.00 89.81 107 GLY A N 1
ATOM 912 C CA . GLY A 1 107 ? 13.617 -2.085 -8.113 1.00 89.81 107 GLY A CA 1
ATOM 913 C C . GLY A 1 107 ? 12.470 -3.085 -8.032 1.00 89.81 107 GLY A C 1
ATOM 914 O O . GLY A 1 107 ? 12.142 -3.777 -9.000 1.00 89.81 107 GLY A O 1
ATOM 915 N N . GLU A 1 108 ? 11.817 -3.131 -6.876 1.00 92.81 108 GLU A N 1
ATOM 916 C CA . GLU A 1 108 ? 10.534 -3.808 -6.731 1.00 92.81 108 GLU A CA 1
ATOM 917 C C . GLU A 1 108 ? 9.380 -2.832 -6.969 1.00 92.81 108 GLU A C 1
ATOM 919 O O . GLU A 1 108 ? 9.261 -1.830 -6.265 1.00 92.81 108 GLU A O 1
ATOM 924 N N . TRP A 1 109 ? 8.511 -3.149 -7.929 1.00 91.75 109 TRP A N 1
ATOM 925 C CA . TRP A 1 109 ? 7.446 -2.261 -8.390 1.00 91.75 109 TRP A CA 1
ATOM 926 C C . TRP A 1 109 ? 6.083 -2.646 -7.828 1.00 91.75 109 TRP A C 1
ATOM 928 O O . TRP A 1 109 ? 5.713 -3.823 -7.804 1.00 91.75 109 TRP A O 1
ATOM 938 N N . TYR A 1 110 ? 5.317 -1.635 -7.422 1.00 91.31 110 TYR A N 1
ATOM 939 C CA . TYR A 1 110 ? 3.998 -1.801 -6.828 1.00 91.31 110 TYR A CA 1
ATOM 940 C C . TYR A 1 110 ? 3.017 -0.756 -7.358 1.00 91.31 110 TYR A C 1
ATOM 942 O O . TYR A 1 110 ? 3.374 0.408 -7.536 1.00 91.31 110 TYR A O 1
ATOM 950 N N . ILE A 1 111 ? 1.770 -1.170 -7.577 1.00 89.81 111 ILE A N 1
ATOM 951 C CA . ILE A 1 111 ? 0.634 -0.277 -7.833 1.00 89.81 111 ILE A CA 1
ATOM 952 C C . ILE A 1 111 ? -0.154 -0.159 -6.529 1.00 89.81 111 ILE A C 1
ATOM 954 O O . ILE A 1 111 ? -0.561 -1.189 -5.980 1.00 89.81 111 ILE A O 1
ATOM 958 N N . LYS A 1 112 ? -0.384 1.071 -6.054 1.00 85.00 112 LYS A N 1
ATOM 959 C CA . LYS A 1 112 ? -1.245 1.299 -4.889 1.00 85.00 112 LYS A CA 1
ATOM 960 C C . LYS A 1 112 ? -2.698 0.985 -5.235 1.00 85.00 112 LYS A C 1
ATOM 962 O O . LYS A 1 112 ? -3.223 1.452 -6.252 1.00 85.00 112 LYS A O 1
ATOM 967 N N . GLU A 1 113 ? -3.346 0.200 -4.384 1.00 74.81 113 GLU A N 1
ATOM 968 C CA . GLU A 1 113 ? -4.779 -0.091 -4.486 1.00 74.81 113 GLU A CA 1
ATOM 969 C C . GLU A 1 113 ? -5.580 0.960 -3.687 1.00 74.81 113 GLU A C 1
ATOM 971 O O . GLU A 1 113 ? -5.197 1.321 -2.576 1.00 74.81 113 GLU A O 1
ATOM 976 N N . GLU A 1 114 ? -6.674 1.482 -4.262 1.00 64.50 114 GLU A N 1
ATOM 977 C CA . GLU A 1 114 ? -7.507 2.561 -3.675 1.00 64.50 114 GLU A CA 1
ATOM 978 C C . GLU A 1 114 ? -8.614 2.064 -2.734 1.00 64.50 114 GLU A C 1
ATOM 980 O O . GLU A 1 114 ? -9.312 1.073 -3.051 1.00 64.50 114 GLU A O 1
#

Solvent-accessible surface area (backbone atoms only — not comparable to full-atom values): 6681 Å² total; per-residue (Å²): 133,87,68,73,44,76,48,77,51,79,40,82,53,40,88,50,46,67,60,56,50,53,53,41,44,73,72,55,30,46,76,77,47,72,52,73,42,78,92,76,29,29,26,38,41,32,32,35,36,70,68,56,46,76,47,52,60,76,58,55,76,65,41,57,75,39,53,33,38,35,33,41,100,76,78,74,51,71,48,47,34,52,41,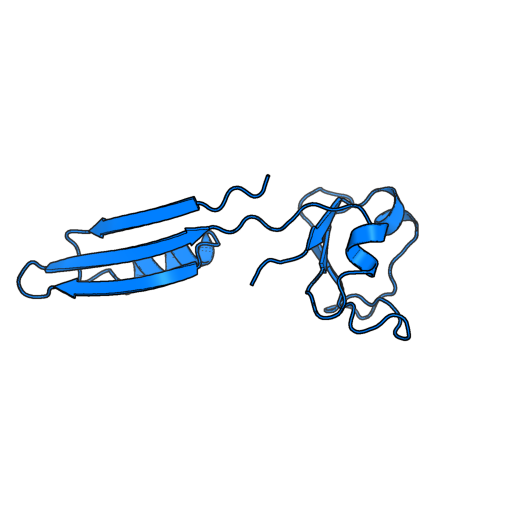74,42,96,88,56,80,60,31,31,74,86,78,65,42,70,79,49,73,63,54,63,75,68,30,49,30,30,39,60,73,133

pLDDT: mean 82.94, std 8.84, range [38.62, 93.19]

Mean predicted aligned error: 9.25 Å

Foldseek 3Di:
DWDKDKDKDKDQALVCLVVVVVVCVVVQWDWDDWDADPVSNMIITITIHTDWDWDALVVQLVPAPWKKWWQDDPSPDIFIWHRHDPVDFIATPPPRDGDDPCSNPGITMTTDDD

Radius of gyration: 18.68 Å; Cα contacts (8 Å, |Δi|>4): 206; chains: 1; bounding box: 44×29×49 Å